Protein AF-A0A7S3X1X3-F1 (afdb_monomer_lite)

Secondary structure (DSSP, 8-state):
--EEEEE-HHHHTT--HHHHHHHHHHHHS-------------------------------------PPPPHHHHHHHHHHHHHHHHHT---GGGSPPP---HHHHTT---S--------EEEEE------------------------

Radius of gyration: 28.36 Å; chains: 1; bounding box: 82×68×71 Å

Structure (mmCIF, N/CA/C/O backbone):
data_AF-A0A7S3X1X3-F1
#
_entry.id   AF-A0A7S3X1X3-F1
#
loop_
_atom_site.group_PDB
_atom_site.id
_atom_site.type_symbol
_atom_site.label_atom_id
_atom_site.label_alt_id
_atom_site.label_comp_id
_atom_site.label_asym_id
_atom_site.label_entity_id
_atom_site.label_seq_id
_atom_site.pdbx_PDB_ins_code
_atom_site.Cartn_x
_atom_site.Cartn_y
_atom_site.Cartn_z
_atom_site.occupancy
_atom_site.B_iso_or_equiv
_atom_site.auth_seq_id
_atom_site.auth_comp_id
_atom_site.auth_asym_id
_atom_site.auth_atom_id
_atom_site.pdbx_PDB_model_num
ATOM 1 N N . GLY A 1 1 ? -0.782 -2.797 15.962 1.00 76.19 1 GLY A N 1
ATOM 2 C CA . GLY A 1 1 ? -1.444 -3.916 15.278 1.00 76.19 1 GLY A CA 1
ATOM 3 C C . GLY A 1 1 ? -0.713 -4.161 13.989 1.00 76.19 1 GLY A C 1
ATOM 4 O O . GLY A 1 1 ? -0.157 -3.206 13.452 1.00 76.19 1 GLY A O 1
ATOM 5 N N . ASP A 1 2 ? -0.702 -5.406 13.541 1.00 89.19 2 ASP A N 1
ATOM 6 C CA . ASP A 1 2 ? -0.019 -5.789 12.309 1.00 89.19 2 ASP A CA 1
ATOM 7 C C . ASP A 1 2 ? -0.880 -5.452 11.091 1.00 89.19 2 ASP A C 1
ATOM 9 O O . ASP A 1 2 ? -2.108 -5.338 11.184 1.00 89.19 2 ASP A O 1
ATOM 13 N N . LEU A 1 3 ? -0.229 -5.256 9.947 1.00 93.88 3 LEU A N 1
ATOM 14 C CA . LEU A 1 3 ? -0.880 -4.949 8.678 1.00 93.88 3 LEU A CA 1
ATOM 15 C C . LEU A 1 3 ? -0.598 -6.071 7.688 1.00 93.88 3 LEU A C 1
ATOM 17 O O . LEU A 1 3 ? 0.516 -6.584 7.617 1.00 93.88 3 LEU A O 1
ATOM 21 N N . LEU A 1 4 ? -1.621 -6.436 6.923 1.00 96.00 4 LEU A N 1
ATOM 22 C CA . LEU A 1 4 ? -1.526 -7.382 5.825 1.00 96.00 4 LEU A CA 1
ATOM 23 C C . LEU A 1 4 ? -1.731 -6.627 4.515 1.00 96.00 4 LEU A C 1
ATOM 25 O O . LEU A 1 4 ? -2.765 -5.983 4.322 1.00 96.00 4 LEU A O 1
ATOM 29 N N . VAL A 1 5 ? -0.758 -6.738 3.615 1.00 97.25 5 VAL A N 1
ATOM 30 C CA . VAL A 1 5 ? -0.846 -6.234 2.243 1.00 97.25 5 VAL A CA 1
ATOM 31 C C . VAL A 1 5 ? -0.929 -7.432 1.306 1.00 97.25 5 VAL A C 1
ATOM 33 O O . VAL A 1 5 ? -0.107 -8.342 1.378 1.00 97.25 5 VAL A O 1
ATOM 36 N N . LEU A 1 6 ? -1.934 -7.439 0.436 1.00 97.81 6 LEU A N 1
ATOM 37 C CA . LEU A 1 6 ? -2.088 -8.417 -0.638 1.00 97.81 6 LEU A CA 1
ATOM 38 C C . LEU A 1 6 ? -2.136 -7.648 -1.956 1.00 97.81 6 LEU A C 1
ATOM 40 O O . LEU A 1 6 ? -2.890 -6.684 -2.070 1.00 97.81 6 LEU A O 1
ATOM 44 N N . GLY A 1 7 ? -1.359 -8.070 -2.947 1.00 96.69 7 GLY A N 1
ATOM 45 C CA . GLY A 1 7 ? -1.312 -7.432 -4.262 1.00 96.69 7 GLY A CA 1
ATOM 46 C C . GLY A 1 7 ? -1.296 -8.445 -5.402 1.00 96.69 7 GLY A C 1
ATOM 47 O O . GLY A 1 7 ? -1.004 -9.621 -5.173 1.00 96.69 7 GLY A O 1
ATOM 48 N N . SER A 1 8 ? -1.623 -8.000 -6.618 1.00 95.75 8 SER A N 1
ATOM 49 C CA . SER A 1 8 ? -1.272 -8.732 -7.843 1.00 95.75 8 SER A CA 1
ATOM 50 C C . SER A 1 8 ? 0.235 -8.646 -8.118 1.00 95.75 8 SER A C 1
ATOM 52 O O . SER A 1 8 ? 0.945 -7.855 -7.497 1.00 95.75 8 SER A O 1
ATOM 54 N N . ASP A 1 9 ? 0.720 -9.463 -9.050 1.00 92.56 9 ASP A N 1
ATOM 55 C CA . ASP A 1 9 ? 2.093 -9.417 -9.574 1.00 92.56 9 ASP A CA 1
ATOM 56 C C . ASP A 1 9 ? 2.518 -8.001 -9.988 1.00 92.56 9 ASP A C 1
ATOM 58 O O . ASP A 1 9 ? 3.577 -7.539 -9.570 1.00 92.56 9 ASP A O 1
ATOM 62 N N . GLY A 1 10 ? 1.638 -7.257 -10.664 1.00 93.12 10 GLY A N 1
ATOM 63 C CA . GLY A 1 10 ? 1.896 -5.873 -11.066 1.00 93.12 10 GLY A CA 1
ATOM 64 C C . GLY A 1 10 ? 2.245 -4.917 -9.914 1.00 93.12 10 GLY A C 1
ATOM 65 O O . GLY A 1 10 ? 2.908 -3.909 -10.148 1.00 93.12 10 GLY A O 1
ATOM 66 N N . LEU A 1 11 ? 1.865 -5.214 -8.663 1.00 95.06 11 LEU A N 1
ATOM 67 C CA . LEU A 1 11 ? 2.331 -4.440 -7.506 1.00 95.06 11 LEU A CA 1
ATOM 68 C C . LEU A 1 11 ? 3.813 -4.719 -7.218 1.00 95.06 11 LEU A C 1
ATOM 70 O O . LEU A 1 11 ? 4.610 -3.790 -7.107 1.00 95.06 11 LEU A O 1
ATOM 74 N N . PHE A 1 12 ? 4.161 -5.997 -7.079 1.00 93.19 12 PHE A N 1
ATOM 75 C CA . PHE A 1 12 ? 5.476 -6.447 -6.615 1.00 93.19 12 PHE A CA 1
ATOM 76 C C . PHE A 1 12 ? 6.553 -6.374 -7.705 1.00 93.19 12 PHE A C 1
ATOM 78 O O . PHE A 1 12 ? 7.734 -6.259 -7.397 1.00 93.19 12 PHE A O 1
ATOM 85 N N . ASP A 1 13 ? 6.158 -6.358 -8.977 1.00 91.38 13 ASP A N 1
ATOM 86 C CA . ASP A 1 13 ? 7.075 -6.113 -10.092 1.00 91.38 13 ASP A CA 1
ATOM 87 C C . ASP A 1 13 ? 7.525 -4.641 -10.174 1.00 91.38 13 ASP A C 1
ATOM 89 O O . ASP A 1 13 ? 8.561 -4.325 -10.773 1.00 91.38 13 ASP A O 1
ATOM 93 N N . ASN A 1 14 ? 6.749 -3.725 -9.581 1.00 92.38 14 ASN A N 1
ATOM 94 C CA . ASN A 1 14 ? 6.946 -2.276 -9.685 1.00 92.38 14 ASN A CA 1
ATOM 95 C C . ASN A 1 14 ? 7.339 -1.596 -8.362 1.00 92.38 14 ASN A C 1
ATOM 97 O O . ASN A 1 14 ? 7.805 -0.454 -8.386 1.00 92.38 14 ASN A O 1
ATOM 101 N N . LEU A 1 15 ? 7.192 -2.270 -7.220 1.00 93.81 15 LEU A N 1
ATOM 102 C CA . LEU A 1 15 ? 7.581 -1.761 -5.902 1.00 93.81 15 LEU A CA 1
ATOM 103 C C . LEU A 1 15 ? 8.394 -2.794 -5.126 1.00 93.81 15 LEU A C 1
ATOM 105 O O . LEU A 1 15 ? 8.056 -3.974 -5.117 1.00 93.81 15 LEU A O 1
ATOM 109 N N . GLY A 1 16 ? 9.444 -2.326 -4.444 1.00 93.38 16 GLY A N 1
ATOM 110 C CA . GLY A 1 16 ? 10.167 -3.136 -3.468 1.00 93.38 16 GLY A CA 1
ATOM 111 C C . GLY A 1 16 ? 9.428 -3.216 -2.130 1.00 93.38 16 GLY A C 1
ATOM 112 O O . GLY A 1 16 ? 8.591 -2.367 -1.813 1.00 93.38 16 GLY A O 1
ATOM 113 N N . ASP A 1 17 ? 9.775 -4.210 -1.313 1.00 95.31 17 ASP A N 1
ATOM 114 C CA . ASP A 1 17 ? 9.197 -4.391 0.024 1.00 95.31 17 ASP A CA 1
ATOM 115 C C . ASP A 1 17 ? 9.431 -3.163 0.920 1.00 95.31 17 ASP A C 1
ATOM 117 O O . ASP A 1 17 ? 8.573 -2.800 1.728 1.00 95.31 17 ASP A O 1
ATOM 121 N N . GLU A 1 18 ? 10.578 -2.493 0.775 1.00 96.12 18 GLU A N 1
ATOM 122 C CA . GLU A 1 18 ? 10.895 -1.262 1.501 1.00 96.12 18 GLU A CA 1
ATOM 123 C C . GLU A 1 18 ? 9.932 -0.121 1.150 1.00 96.12 18 GLU A C 1
ATOM 125 O O . GLU A 1 18 ? 9.405 0.523 2.058 1.00 96.12 18 GLU A O 1
ATOM 130 N N . ASP A 1 19 ? 9.645 0.081 -0.140 1.00 95.88 19 ASP A N 1
ATOM 131 C CA . ASP A 1 19 ? 8.724 1.124 -0.608 1.00 95.88 19 ASP A CA 1
ATOM 132 C C . ASP A 1 19 ? 7.296 0.843 -0.121 1.00 95.88 19 ASP A C 1
ATOM 134 O O . ASP A 1 19 ? 6.594 1.742 0.348 1.00 95.88 19 ASP A O 1
ATOM 138 N N . ILE A 1 20 ? 6.865 -0.425 -0.191 1.00 96.50 20 ILE A N 1
ATOM 139 C CA . ILE A 1 20 ? 5.547 -0.852 0.291 1.00 96.50 20 ILE A CA 1
ATOM 140 C C . ILE A 1 20 ? 5.412 -0.548 1.787 1.00 96.50 20 ILE A C 1
ATOM 142 O O . ILE A 1 20 ? 4.408 0.034 2.208 1.00 96.50 20 ILE A O 1
ATOM 146 N N . ASN A 1 21 ? 6.422 -0.903 2.586 1.00 95.75 21 ASN A N 1
ATOM 147 C CA . ASN A 1 21 ? 6.425 -0.641 4.023 1.00 95.75 21 ASN A CA 1
ATOM 148 C C . ASN A 1 21 ? 6.399 0.860 4.329 1.00 95.75 21 ASN A C 1
ATOM 150 O O . ASN A 1 21 ? 5.573 1.290 5.133 1.00 95.75 21 ASN A O 1
ATOM 154 N N . GLU A 1 22 ? 7.235 1.664 3.668 1.00 95.31 22 GLU A N 1
ATOM 155 C CA . GLU A 1 22 ? 7.278 3.115 3.879 1.00 95.31 22 GLU A CA 1
ATOM 156 C C . GLU A 1 22 ? 5.924 3.770 3.573 1.00 95.31 22 GLU A C 1
ATOM 158 O O . GLU A 1 22 ? 5.405 4.544 4.383 1.00 95.31 22 GLU A O 1
ATOM 163 N N . ILE A 1 23 ? 5.304 3.417 2.443 1.00 96.38 23 ILE A N 1
ATOM 164 C CA . ILE A 1 23 ? 3.992 3.944 2.045 1.00 96.38 23 ILE A CA 1
ATOM 165 C C . ILE A 1 23 ? 2.921 3.551 3.069 1.00 96.38 23 ILE A C 1
ATOM 167 O O . ILE A 1 23 ? 2.124 4.388 3.508 1.00 96.38 23 ILE A O 1
ATOM 171 N N . VAL A 1 24 ? 2.883 2.280 3.472 1.00 95.69 24 VAL A N 1
ATOM 172 C CA . VAL A 1 24 ? 1.889 1.789 4.431 1.00 95.69 24 VAL A CA 1
ATOM 173 C C . VAL A 1 24 ? 2.066 2.458 5.791 1.00 95.69 24 VAL A C 1
ATOM 175 O O . VAL A 1 24 ? 1.077 2.917 6.370 1.00 95.69 24 VAL A O 1
ATOM 178 N N . GLU A 1 25 ? 3.297 2.577 6.287 1.00 93.06 25 GLU A N 1
ATOM 179 C CA . GLU A 1 25 ? 3.589 3.268 7.541 1.00 93.06 25 GLU A CA 1
ATOM 180 C C . GLU A 1 25 ? 3.213 4.749 7.468 1.00 93.06 25 GLU A C 1
ATOM 182 O O . GLU A 1 25 ? 2.528 5.235 8.364 1.00 93.06 25 GLU A O 1
ATOM 187 N N . ALA A 1 26 ? 3.543 5.460 6.389 1.00 93.19 26 ALA A N 1
ATOM 188 C CA . ALA A 1 26 ? 3.201 6.875 6.236 1.00 93.19 26 ALA A CA 1
ATOM 189 C C . ALA A 1 26 ? 1.683 7.141 6.295 1.00 93.19 26 ALA A C 1
ATOM 191 O O . ALA A 1 26 ? 1.244 8.189 6.777 1.00 93.19 26 ALA A O 1
ATOM 192 N N . HIS A 1 27 ? 0.865 6.192 5.833 1.00 93.94 27 HIS A N 1
ATOM 193 C CA . HIS A 1 27 ? -0.593 6.326 5.815 1.00 93.94 27 HIS A CA 1
ATOM 194 C C . HIS A 1 27 ? -1.304 5.701 7.026 1.00 93.94 27 HIS A C 1
ATOM 196 O O . HIS A 1 27 ? -2.417 6.129 7.361 1.00 93.94 27 HIS A O 1
ATOM 202 N N . CYS A 1 28 ? -0.684 4.722 7.691 1.00 91.69 28 CYS A N 1
ATOM 203 C CA . CYS A 1 28 ? -1.294 3.948 8.777 1.00 91.69 28 CYS A CA 1
ATOM 204 C C . CYS A 1 28 ? -0.651 4.172 10.152 1.00 91.69 28 CYS A C 1
ATOM 206 O O . CYS A 1 28 ? -1.265 3.798 11.154 1.00 91.69 28 CYS A O 1
ATOM 208 N N . ALA A 1 29 ? 0.533 4.788 10.244 1.00 83.75 29 ALA A N 1
ATOM 209 C CA . ALA A 1 29 ? 1.113 5.226 11.509 1.00 83.75 29 ALA A CA 1
ATOM 210 C C . ALA A 1 29 ? 0.227 6.340 12.076 1.00 83.75 29 ALA A C 1
ATOM 212 O O . ALA A 1 29 ? 0.310 7.506 11.691 1.00 83.75 29 ALA A O 1
ATOM 213 N N . GLY A 1 30 ? -0.714 5.931 12.927 1.00 65.19 30 GLY A N 1
ATOM 214 C CA . GLY A 1 30 ? -1.767 6.783 13.445 1.00 65.19 30 GLY A CA 1
ATOM 215 C C . GLY A 1 30 ? -1.230 8.088 14.019 1.00 65.19 30 GLY A C 1
ATOM 216 O O . GLY A 1 30 ? -0.373 8.096 14.903 1.00 65.19 30 GLY A O 1
ATOM 217 N N . ILE A 1 31 ? -1.822 9.184 13.543 1.00 55.19 31 ILE A N 1
ATOM 218 C CA . ILE A 1 31 ? -1.961 10.425 14.303 1.00 55.19 31 ILE A CA 1
ATOM 219 C C . ILE A 1 31 ? -2.447 10.024 15.706 1.00 55.19 31 ILE A C 1
ATOM 221 O O . ILE A 1 31 ? -3.361 9.196 15.799 1.00 55.19 31 ILE A O 1
ATOM 225 N N . PRO A 1 32 ? -1.824 10.536 16.782 1.00 53.06 32 PRO A N 1
ATOM 226 C CA . PRO A 1 32 ? -2.190 10.166 18.139 1.00 53.06 32 PRO A CA 1
ATOM 227 C C . PRO A 1 32 ? -3.693 10.342 18.322 1.00 53.06 32 PRO A C 1
ATOM 229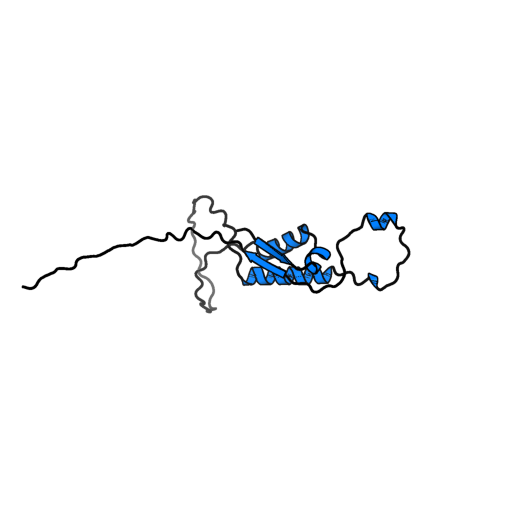 O O . PRO A 1 32 ? -4.262 11.353 17.908 1.00 53.06 32 PRO A O 1
ATOM 232 N N . VAL A 1 33 ? -4.322 9.333 18.924 1.00 51.03 33 VAL A N 1
ATOM 233 C CA . VAL A 1 33 ? -5.719 9.373 19.348 1.00 51.03 33 VAL A CA 1
ATOM 234 C C . VAL A 1 33 ? -5.802 10.427 20.450 1.00 51.03 33 VAL A C 1
ATOM 236 O O . VAL A 1 33 ? -5.713 10.113 21.633 1.00 51.03 33 VAL A O 1
ATOM 239 N N . VAL A 1 34 ? -5.871 11.707 20.076 1.00 55.56 34 VAL A N 1
ATOM 240 C CA . VAL A 1 34 ? -6.302 12.751 20.998 1.00 55.56 34 VAL A CA 1
ATOM 241 C C . VAL A 1 34 ? -7.726 12.349 21.330 1.00 55.56 34 VAL A C 1
ATOM 243 O O . VAL A 1 34 ? -8.570 12.275 20.439 1.00 55.56 34 VAL A O 1
ATOM 246 N N . GLY A 1 35 ? -7.942 11.936 22.577 1.00 52.59 35 GLY A N 1
ATOM 247 C CA . GLY A 1 35 ? -9.245 11.545 23.085 1.00 52.59 35 GLY A CA 1
ATOM 248 C C . GLY A 1 35 ? -10.218 12.702 22.920 1.00 52.59 35 GLY A C 1
ATOM 249 O O . GLY A 1 35 ? -10.348 13.543 23.799 1.00 52.59 35 GLY A O 1
ATOM 250 N N . GLU A 1 36 ? -10.880 12.744 21.777 1.00 45.91 36 GLU A N 1
ATOM 251 C CA . GLU A 1 36 ? -11.940 13.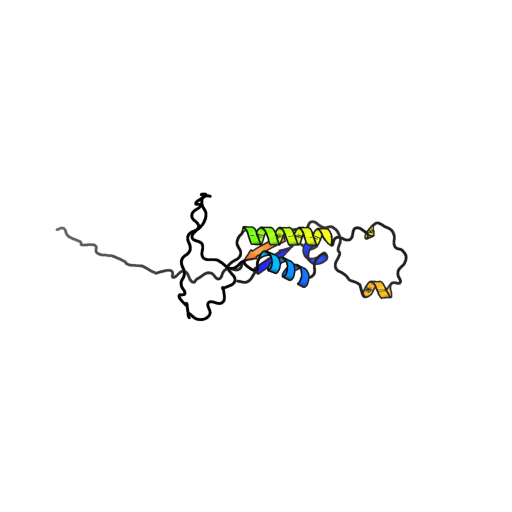678 21.469 1.00 45.91 36 GLU A CA 1
ATOM 252 C C . GLU A 1 36 ? -13.212 12.863 21.276 1.00 45.91 36 GLU A C 1
ATOM 254 O O . GLU A 1 36 ? -13.536 12.367 20.196 1.00 45.91 36 GLU A O 1
ATOM 259 N N . SER A 1 37 ? -13.953 12.750 22.377 1.00 51.84 37 SER A N 1
ATOM 260 C CA . SER A 1 37 ? -15.410 12.787 22.339 1.00 51.84 37 SER A CA 1
ATOM 261 C C . SER A 1 37 ? -15.837 14.082 21.640 1.00 51.84 37 SER A C 1
ATOM 263 O O . SER A 1 37 ? -16.201 15.049 22.299 1.00 51.84 37 SER A O 1
ATOM 265 N N . SER A 1 38 ? -15.755 14.125 20.314 1.00 47.81 38 SER A N 1
ATOM 266 C CA . SER A 1 38 ? -16.251 15.245 19.518 1.00 47.81 38 SER A CA 1
ATOM 267 C C . SER A 1 38 ? -17.536 14.805 18.834 1.00 47.81 38 SER A C 1
ATOM 269 O O . SER A 1 38 ? -17.588 14.419 17.667 1.00 47.81 38 SER A O 1
ATOM 271 N N . GLU A 1 39 ? -18.595 14.856 19.641 1.00 52.88 39 GLU A N 1
ATOM 272 C CA . GLU A 1 39 ? -19.921 15.245 19.183 1.00 52.88 39 GLU A CA 1
ATOM 273 C C . GLU A 1 39 ? -19.748 16.513 18.324 1.00 52.88 39 GLU A C 1
ATOM 275 O O . GLU A 1 39 ? -19.088 17.469 18.732 1.00 52.88 39 GLU A O 1
ATOM 280 N N . LEU A 1 40 ? -20.238 16.481 17.086 1.00 50.19 40 LEU A N 1
ATOM 281 C CA . LEU A 1 40 ? -20.136 17.574 16.119 1.00 50.19 40 LEU A CA 1
ATOM 282 C C . LEU A 1 40 ? -20.845 18.843 16.637 1.00 50.19 40 LEU A C 1
ATOM 284 O O . LEU A 1 40 ? -21.989 19.091 16.262 1.00 50.19 40 LEU A O 1
ATOM 288 N N . ASP A 1 41 ? -20.178 19.683 17.432 1.00 43.19 41 ASP A N 1
ATOM 289 C CA . ASP A 1 41 ? -20.631 21.055 17.693 1.00 43.19 41 ASP A CA 1
ATOM 290 C C . ASP A 1 41 ? -19.880 22.030 16.779 1.00 43.19 41 ASP A C 1
ATOM 292 O O . ASP A 1 41 ? -18.803 22.553 17.067 1.00 43.19 41 ASP A O 1
ATOM 296 N N . VAL A 1 42 ? -20.470 22.262 15.605 1.00 64.88 42 VAL A N 1
ATOM 297 C CA . VAL A 1 42 ? -20.118 23.391 14.743 1.00 64.88 42 VAL A CA 1
ATOM 298 C C . VAL A 1 42 ? -20.662 24.661 15.394 1.00 64.88 42 VAL A C 1
ATOM 300 O O . VAL A 1 42 ? -21.770 25.099 15.079 1.00 64.88 42 VAL A O 1
ATOM 303 N N . ARG A 1 43 ? -19.869 25.298 16.261 1.00 47.00 43 ARG A N 1
ATOM 304 C CA . ARG A 1 43 ? -20.054 26.713 16.617 1.00 47.00 43 ARG A CA 1
ATOM 305 C C . ARG A 1 43 ? -18.733 27.465 16.736 1.00 47.00 43 ARG A C 1
ATOM 307 O O . ARG A 1 43 ? -18.095 27.522 17.779 1.00 47.00 43 ARG A O 1
ATOM 314 N N . CYS A 1 44 ? -18.395 28.171 15.661 1.00 52.72 44 CYS A N 1
ATOM 315 C CA . CYS A 1 44 ? -17.525 29.338 15.728 1.00 52.72 44 CYS A CA 1
ATOM 316 C C . CYS A 1 44 ? -18.224 30.449 16.522 1.00 52.72 44 CYS A C 1
ATOM 318 O O . CYS A 1 44 ? -19.276 30.911 16.077 1.00 52.72 44 CYS A O 1
ATOM 320 N N . SER A 1 45 ? -17.628 30.918 17.625 1.00 56.62 45 SER A N 1
ATOM 321 C CA . SER A 1 45 ? -17.605 32.338 18.033 1.00 56.62 45 SER A CA 1
ATOM 322 C C . SER A 1 45 ? -16.797 32.571 19.316 1.00 56.62 45 SER A C 1
ATOM 324 O O . SER A 1 45 ? -17.146 32.037 20.362 1.00 56.62 45 SER A O 1
ATOM 326 N N . GLY A 1 46 ? -15.841 33.504 19.251 1.00 47.38 46 GLY A N 1
ATOM 327 C CA . GLY A 1 46 ? -15.547 34.411 20.370 1.00 47.38 46 GLY A CA 1
ATOM 328 C C . GLY A 1 46 ? -14.145 34.312 20.990 1.00 47.38 46 GLY A C 1
ATOM 329 O O . GLY A 1 46 ? -13.715 33.210 21.320 1.00 47.38 46 GLY A O 1
ATOM 330 N N . PRO A 1 47 ? -13.439 35.448 21.175 1.00 62.81 47 PRO A N 1
ATOM 331 C CA . PRO A 1 47 ? -12.103 35.470 21.750 1.00 62.81 47 PRO A CA 1
ATOM 332 C C . PRO A 1 47 ? -12.105 35.613 23.286 1.00 62.81 47 PRO A C 1
ATOM 334 O O . PRO A 1 47 ? -12.987 36.231 23.879 1.00 62.81 47 PRO A O 1
ATOM 337 N N . GLU A 1 48 ? -11.029 35.067 23.858 1.00 62.84 48 GLU A N 1
ATOM 338 C CA . GLU A 1 48 ? -10.305 35.425 25.087 1.00 62.84 48 GLU A CA 1
ATOM 339 C C . GLU A 1 48 ? -11.010 35.446 26.463 1.00 62.84 48 GLU A C 1
ATOM 341 O O . GLU A 1 48 ? -11.746 36.355 26.836 1.00 62.84 48 GLU A O 1
ATOM 346 N N . SER A 1 49 ? -10.603 34.495 27.316 1.00 53.62 49 SER A N 1
ATOM 347 C CA . SER A 1 49 ? -10.494 34.727 28.757 1.00 53.62 49 SER A CA 1
ATOM 348 C C . SER A 1 49 ? -9.302 33.963 29.337 1.00 53.62 49 SER A C 1
ATOM 350 O O . SER A 1 49 ? -9.166 32.751 29.190 1.00 5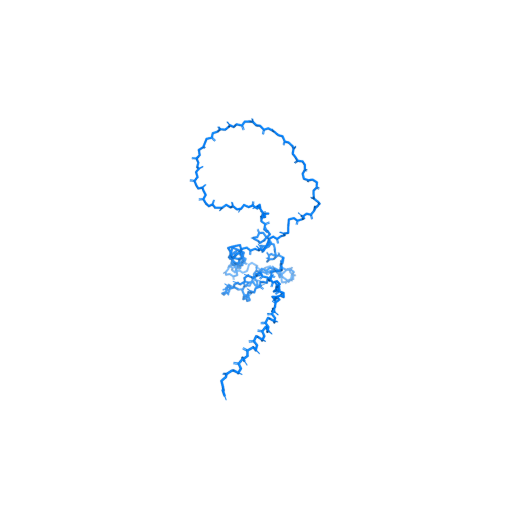3.62 49 SER A O 1
ATOM 352 N N . SER A 1 50 ? -8.402 34.724 29.950 1.00 71.94 50 SER A N 1
ATOM 353 C CA . SER A 1 50 ? -7.155 34.311 30.583 1.00 71.94 50 SER A CA 1
ATOM 354 C C . SER A 1 50 ? -7.383 33.687 31.965 1.00 71.94 50 SER A C 1
ATOM 356 O O . SER A 1 50 ? -7.942 34.349 32.841 1.00 71.94 50 SER A O 1
ATOM 358 N N . GLY A 1 51 ? -6.851 32.481 32.198 1.00 47.00 51 GLY A N 1
ATOM 359 C CA . GLY A 1 51 ? -6.762 31.874 33.532 1.00 47.00 51 GLY A CA 1
ATOM 360 C C . GLY A 1 51 ? -5.999 30.540 33.572 1.00 47.00 51 GLY A C 1
ATOM 361 O O . GLY A 1 51 ? -6.548 29.507 33.214 1.00 47.00 51 GLY A O 1
ATOM 362 N N . SER A 1 52 ? -4.744 30.578 34.040 1.00 56.03 52 SER A N 1
ATOM 363 C CA . SER A 1 52 ? -3.935 29.453 34.581 1.00 56.03 52 SER A CA 1
ATOM 364 C C . SER A 1 52 ? -4.609 28.807 35.825 1.00 56.03 52 SER A C 1
ATOM 366 O O . SER A 1 52 ? -5.466 29.490 36.388 1.00 56.03 52 SER A O 1
ATOM 368 N N . PRO A 1 53 ? -4.221 27.614 36.371 1.00 60.56 53 PRO A N 1
ATOM 369 C CA . PRO A 1 53 ? -2.875 27.016 36.338 1.00 60.56 53 PRO A CA 1
ATOM 370 C C . PRO A 1 53 ? -2.742 25.468 36.286 1.00 60.56 53 PRO A C 1
ATOM 372 O O . PRO A 1 53 ? -3.679 24.697 36.458 1.00 60.56 53 PRO A O 1
ATOM 375 N N . CYS A 1 54 ? -1.479 25.075 36.102 1.00 48.28 54 CYS A N 1
ATOM 376 C CA . CYS A 1 54 ? -0.798 23.812 36.384 1.00 48.28 54 CYS A CA 1
ATOM 377 C C . CYS A 1 54 ? -1.527 22.778 37.265 1.00 48.28 54 CYS A C 1
ATOM 379 O O . CYS A 1 54 ? -1.604 22.929 38.483 1.00 48.28 54 CYS A O 1
ATOM 381 N N . GLY A 1 55 ? -1.891 21.650 36.656 1.00 44.12 55 GLY A N 1
ATOM 382 C CA . GLY A 1 55 ? -1.953 20.348 37.315 1.00 44.12 55 GLY A CA 1
ATOM 383 C C . GLY A 1 55 ? -1.026 19.404 36.556 1.00 44.12 55 GLY A C 1
ATOM 384 O O . GLY A 1 55 ? -1.168 19.266 35.345 1.00 44.12 55 GLY A O 1
ATOM 385 N N . ALA A 1 56 ? -0.036 18.829 37.235 1.00 61.38 56 ALA A N 1
ATOM 386 C CA . ALA A 1 56 ? 0.847 17.825 36.656 1.00 61.38 56 ALA A CA 1
ATOM 387 C C . ALA A 1 56 ? 0.155 16.452 36.708 1.00 61.38 56 ALA A C 1
ATOM 389 O O . ALA A 1 56 ? -0.154 16.002 37.813 1.00 61.38 56 ALA A O 1
ATOM 390 N N . PRO A 1 57 ? -0.084 15.770 35.574 1.00 51.84 57 PRO A N 1
ATOM 391 C CA . PRO A 1 57 ? -0.306 14.337 35.589 1.00 51.84 57 PRO A CA 1
ATOM 392 C C . PRO A 1 57 ? 1.059 13.643 35.545 1.00 51.84 57 PRO A C 1
ATOM 394 O O . PRO A 1 57 ? 1.648 13.441 34.486 1.00 51.84 57 PRO A O 1
ATOM 397 N N . GLU A 1 58 ? 1.577 13.311 36.723 1.00 60.16 58 GLU A N 1
ATOM 398 C CA . GLU A 1 58 ? 2.580 12.257 36.873 1.00 60.16 58 GLU A CA 1
ATOM 399 C C . GLU A 1 58 ? 1.838 10.916 36.852 1.00 60.16 58 GLU A C 1
ATOM 401 O O . GLU A 1 58 ? 1.599 10.316 37.894 1.00 60.16 58 GLU A O 1
ATOM 406 N N . ASP A 1 59 ? 1.413 10.476 35.666 1.00 45.97 59 ASP A N 1
ATOM 407 C CA . ASP A 1 59 ? 1.000 9.090 35.460 1.00 45.97 59 ASP A CA 1
ATOM 408 C C . ASP A 1 59 ? 1.761 8.516 34.269 1.00 45.97 59 ASP A C 1
ATOM 410 O O . ASP A 1 59 ? 1.849 9.099 33.185 1.00 45.97 59 ASP A O 1
ATOM 414 N N . LEU A 1 60 ? 2.425 7.411 34.561 1.00 50.53 60 LEU A N 1
ATOM 415 C CA . LEU A 1 60 ? 3.490 6.811 33.789 1.00 50.53 60 LEU A CA 1
ATOM 416 C C . LEU A 1 60 ? 2.964 6.268 32.457 1.00 50.53 60 LEU A C 1
ATOM 418 O O . LEU A 1 60 ? 2.057 5.444 32.413 1.00 50.53 60 LEU A O 1
ATOM 422 N N . GLU A 1 61 ? 3.609 6.707 31.377 1.00 49.03 61 GLU A N 1
ATOM 423 C CA . GLU A 1 61 ? 3.903 5.903 30.187 1.00 49.03 61 GLU A CA 1
ATOM 424 C C . GLU A 1 61 ? 2.748 5.085 29.586 1.00 49.03 61 GLU A C 1
ATOM 426 O O . GLU A 1 61 ? 2.925 3.937 29.173 1.00 49.03 61 GLU A O 1
ATOM 431 N N . GLN A 1 62 ? 1.589 5.708 29.370 1.00 44.62 62 GLN A N 1
ATOM 432 C CA . GLN A 1 62 ? 0.809 5.341 28.189 1.00 44.62 62 GLN A CA 1
ATOM 433 C C . GLN A 1 62 ? 1.585 5.839 26.974 1.00 44.62 62 GLN A C 1
ATOM 435 O O . GLN A 1 62 ? 1.341 6.929 26.458 1.00 44.62 62 GLN A O 1
ATOM 440 N N . VAL A 1 63 ? 2.568 5.041 26.535 1.00 47.94 63 VA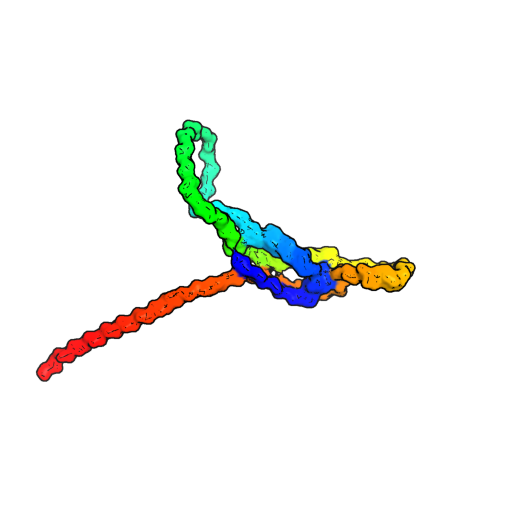L A N 1
ATOM 441 C CA . VAL A 1 63 ? 3.084 5.128 25.168 1.00 47.94 63 VAL A CA 1
ATOM 442 C C . VAL A 1 63 ? 1.832 5.174 24.300 1.00 47.94 63 VAL A C 1
ATOM 444 O O . VAL A 1 63 ? 1.052 4.226 24.404 1.00 47.94 63 VAL A O 1
ATOM 447 N N . PRO A 1 64 ? 1.564 6.262 23.549 1.00 54.03 64 PRO A N 1
ATOM 448 C CA . PRO A 1 64 ? 0.346 6.381 22.765 1.00 54.03 64 PRO A CA 1
ATOM 449 C C . PRO A 1 64 ? 0.302 5.163 21.857 1.00 54.03 64 PRO A C 1
ATOM 451 O O . PRO A 1 64 ? 1.074 5.052 20.901 1.00 54.03 64 PRO A O 1
ATOM 454 N N . GLY A 1 65 ? -0.520 4.190 22.252 1.00 55.25 65 GLY A N 1
ATOM 455 C CA . GLY A 1 65 ? -0.596 2.911 21.583 1.00 55.25 65 GLY A CA 1
ATOM 456 C C . GLY A 1 65 ? -0.976 3.240 20.161 1.00 55.25 65 GLY A C 1
ATOM 457 O O . GLY A 1 65 ? -1.978 3.925 19.958 1.00 55.25 65 GLY A O 1
ATOM 458 N N . ARG A 1 66 ? -0.132 2.849 19.197 1.00 66.88 66 ARG A N 1
ATOM 459 C CA . ARG A 1 66 ? -0.397 3.053 17.771 1.00 66.88 66 ARG A CA 1
ATOM 460 C C . ARG A 1 66 ? -1.833 2.599 17.521 1.00 66.88 66 ARG A C 1
ATOM 462 O O . ARG A 1 66 ? -2.117 1.400 17.588 1.00 66.88 66 ARG A O 1
ATOM 469 N N . GLY A 1 67 ? -2.731 3.571 17.353 1.00 78.19 67 GLY A N 1
ATOM 470 C CA . GLY A 1 67 ? -4.158 3.312 17.250 1.00 78.19 67 GLY A CA 1
ATOM 471 C C . GLY A 1 67 ? -4.408 2.364 16.088 1.00 78.19 67 GLY A C 1
ATOM 472 O O . GLY A 1 67 ? -3.652 2.360 15.113 1.00 78.19 67 GLY A O 1
ATOM 473 N N . ARG A 1 68 ? -5.450 1.533 16.185 1.00 86.31 68 ARG A N 1
ATOM 474 C CA . ARG A 1 68 ? -5.864 0.716 15.040 1.00 86.31 68 ARG A CA 1
ATOM 475 C C . ARG A 1 68 ? -6.156 1.664 13.869 1.00 86.31 68 ARG A C 1
ATOM 477 O O . ARG A 1 68 ? -6.920 2.613 14.065 1.00 86.31 68 ARG A O 1
ATOM 484 N N . PRO A 1 69 ? -5.556 1.455 12.685 1.00 91.56 69 PRO A N 1
ATOM 485 C CA . PRO A 1 69 ? -5.811 2.330 11.555 1.00 91.56 69 PRO A CA 1
ATOM 486 C C . PRO A 1 69 ? -7.285 2.243 11.164 1.00 91.56 69 PRO A C 1
ATOM 488 O O . PRO A 1 69 ? -7.906 1.179 11.176 1.00 91.56 69 PRO A O 1
ATOM 491 N N . THR A 1 70 ? -7.852 3.389 10.821 1.00 91.88 70 THR A N 1
ATOM 492 C CA . THR A 1 70 ? -9.226 3.486 10.334 1.00 91.88 70 THR A CA 1
ATOM 493 C C . THR A 1 70 ? -9.344 2.903 8.924 1.00 91.88 70 THR A C 1
ATOM 495 O O . THR A 1 70 ? -8.383 2.899 8.154 1.00 91.88 70 THR A O 1
ATOM 498 N N . VAL A 1 71 ? -10.554 2.491 8.529 1.00 93.25 71 VAL A N 1
ATOM 499 C CA . VAL A 1 71 ? -10.837 2.020 7.157 1.00 93.25 71 VAL A CA 1
ATOM 500 C C . VAL A 1 71 ? -10.412 3.055 6.107 1.00 93.25 71 VAL A C 1
ATOM 502 O O . VAL A 1 71 ? -9.890 2.699 5.054 1.00 93.25 71 VAL A O 1
ATOM 505 N N . GLN A 1 72 ? -10.575 4.350 6.401 1.00 94.38 72 GLN A N 1
ATOM 506 C CA . GLN A 1 72 ? -10.161 5.418 5.492 1.00 94.38 72 GLN A CA 1
ATOM 507 C C . GLN A 1 72 ? -8.635 5.495 5.332 1.00 94.38 72 GLN A C 1
ATOM 509 O O . GLN A 1 72 ? -8.162 5.754 4.228 1.00 94.38 72 GLN A O 1
ATOM 514 N N . GLN A 1 73 ? -7.864 5.273 6.401 1.00 94.44 73 GLN A N 1
ATOM 515 C CA . GLN A 1 73 ? -6.400 5.219 6.325 1.00 94.44 73 GLN A CA 1
ATOM 516 C C . GLN A 1 73 ? -5.934 4.026 5.491 1.00 94.44 73 GLN A C 1
ATOM 518 O O . GLN A 1 73 ? -5.123 4.211 4.588 1.00 94.44 73 GLN A O 1
ATOM 523 N N . LEU A 1 74 ? -6.518 2.844 5.711 1.00 95.94 74 LEU A N 1
ATOM 524 C CA . LEU A 1 74 ? -6.218 1.645 4.920 1.00 95.94 74 LEU A CA 1
ATOM 525 C C . LEU A 1 74 ? -6.526 1.857 3.429 1.00 95.94 74 LEU A C 1
ATOM 527 O O . LEU A 1 74 ? -5.706 1.536 2.574 1.00 95.94 74 LEU A O 1
ATOM 531 N N . ALA A 1 75 ? -7.667 2.476 3.106 1.00 96.69 75 ALA A N 1
ATOM 532 C CA . ALA A 1 75 ? -8.031 2.796 1.726 1.00 96.69 75 ALA A CA 1
ATOM 533 C C . ALA A 1 75 ? -7.072 3.810 1.074 1.00 96.69 75 ALA A C 1
ATOM 535 O O . ALA A 1 75 ? -6.764 3.697 -0.113 1.00 96.69 75 ALA A O 1
ATOM 536 N N . ARG A 1 76 ? -6.580 4.798 1.835 1.00 96.12 76 ARG A N 1
ATOM 537 C CA . ARG A 1 76 ? -5.564 5.746 1.349 1.00 96.12 76 ARG A CA 1
ATOM 538 C C . ARG A 1 76 ? -4.225 5.060 1.107 1.00 96.12 76 ARG A C 1
ATOM 540 O O . ARG A 1 76 ? -3.629 5.319 0.071 1.00 96.12 76 ARG A O 1
ATOM 547 N N . ALA A 1 77 ? -3.802 4.175 2.009 1.00 96.88 77 ALA A N 1
ATOM 548 C CA . ALA A 1 77 ? -2.593 3.378 1.832 1.00 96.88 77 ALA A CA 1
ATOM 549 C C . ALA A 1 77 ? -2.684 2.512 0.566 1.00 96.88 77 ALA A C 1
ATOM 551 O O . ALA A 1 77 ? -1.792 2.562 -0.271 1.00 96.88 77 ALA A O 1
ATOM 552 N N . ALA A 1 78 ? -3.801 1.801 0.369 1.00 98.00 78 ALA A N 1
ATOM 553 C CA . ALA A 1 78 ? -4.027 0.985 -0.826 1.00 98.00 78 ALA A CA 1
ATOM 554 C C . ALA A 1 78 ? -3.944 1.811 -2.118 1.00 98.00 78 ALA A C 1
ATOM 556 O O . ALA A 1 78 ? -3.285 1.414 -3.075 1.00 98.00 78 ALA A O 1
ATOM 557 N N . ARG A 1 79 ? -4.575 2.991 -2.136 1.00 97.62 79 ARG A N 1
ATOM 558 C CA . ARG A 1 79 ? -4.498 3.905 -3.279 1.00 97.62 79 ARG A CA 1
ATOM 559 C C . ARG A 1 79 ? -3.073 4.401 -3.528 1.00 97.62 79 ARG A C 1
ATOM 561 O O . ARG A 1 79 ? -2.646 4.410 -4.673 1.00 97.62 79 ARG A O 1
ATOM 568 N N . ALA A 1 80 ? -2.356 4.793 -2.478 1.00 97.31 80 ALA A N 1
ATOM 569 C CA . ALA A 1 80 ? -0.985 5.278 -2.593 1.00 97.31 80 ALA A CA 1
ATOM 570 C C . ALA A 1 80 ? -0.038 4.200 -3.140 1.00 97.31 80 ALA A C 1
ATOM 572 O O . ALA A 1 80 ? 0.813 4.513 -3.965 1.00 97.31 80 ALA A O 1
ATOM 573 N N . LEU A 1 81 ? -0.231 2.936 -2.750 1.00 97.38 81 LEU A N 1
ATOM 574 C CA . LEU A 1 81 ? 0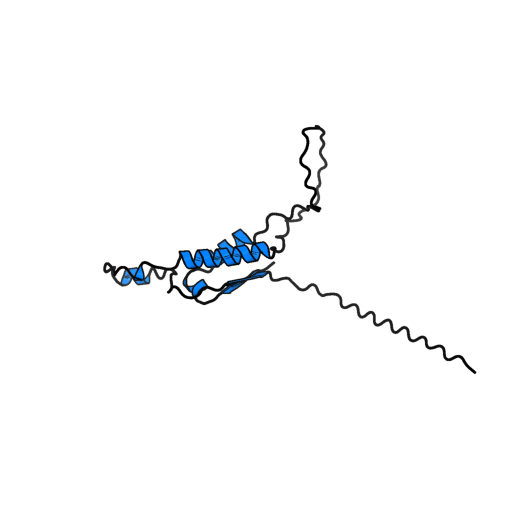.510 1.801 -3.306 1.00 97.38 81 LEU A CA 1
ATOM 575 C C . LEU A 1 81 ? 0.257 1.634 -4.810 1.00 97.38 81 LEU A C 1
ATOM 577 O O . LEU A 1 81 ? 1.203 1.467 -5.571 1.00 97.38 81 LEU A O 1
ATOM 581 N N . VAL A 1 82 ? -0.999 1.730 -5.257 1.00 96.81 82 VAL A N 1
ATOM 582 C CA . VAL A 1 82 ? -1.331 1.663 -6.691 1.00 96.81 82 VAL A CA 1
ATOM 583 C C . VAL A 1 82 ? -0.727 2.843 -7.454 1.00 96.81 82 VAL A C 1
ATOM 585 O O . VAL A 1 82 ? -0.099 2.641 -8.489 1.00 96.81 82 VAL A O 1
ATOM 588 N N . ASP A 1 83 ? -0.877 4.066 -6.938 1.00 95.88 83 ASP A N 1
ATOM 589 C CA . ASP A 1 83 ? -0.334 5.271 -7.572 1.00 95.88 83 ASP A CA 1
ATOM 590 C C . ASP A 1 83 ? 1.206 5.189 -7.687 1.00 95.88 83 ASP A C 1
ATOM 592 O O . ASP A 1 83 ? 1.766 5.532 -8.729 1.00 95.88 83 ASP A O 1
ATOM 596 N N . ALA A 1 84 ? 1.889 4.678 -6.654 1.00 95.06 84 ALA A N 1
ATOM 597 C CA . ALA A 1 84 ? 3.336 4.468 -6.661 1.00 95.06 84 ALA A CA 1
ATOM 598 C C . ALA A 1 84 ? 3.769 3.364 -7.639 1.00 95.06 84 ALA A C 1
ATOM 600 O O . ALA A 1 84 ? 4.727 3.555 -8.386 1.00 95.06 84 ALA A O 1
ATOM 601 N N . ALA A 1 85 ? 3.046 2.241 -7.689 1.00 93.62 85 ALA A N 1
ATOM 602 C CA . ALA A 1 85 ? 3.324 1.162 -8.634 1.00 93.62 85 ALA A CA 1
ATOM 603 C C . ALA A 1 85 ? 3.199 1.646 -10.085 1.00 93.62 85 ALA A C 1
ATOM 605 O O . ALA A 1 85 ? 4.113 1.440 -10.878 1.00 93.62 85 ALA A O 1
ATOM 606 N N . ILE A 1 86 ? 2.124 2.377 -10.410 1.00 92.25 86 ILE A N 1
ATOM 607 C CA . ILE A 1 86 ? 1.916 2.975 -11.738 1.00 92.25 86 ILE A CA 1
ATOM 608 C C . ILE A 1 86 ? 3.034 3.969 -12.077 1.00 92.25 86 ILE A C 1
ATOM 610 O O . ILE A 1 86 ? 3.505 3.999 -13.211 1.00 92.25 86 ILE A O 1
ATOM 614 N N . ALA A 1 87 ? 3.480 4.777 -11.111 1.00 91.12 87 ALA A N 1
ATOM 615 C CA . ALA A 1 87 ? 4.554 5.745 -11.327 1.00 91.12 87 ALA A CA 1
ATOM 616 C C . ALA A 1 87 ? 5.917 5.090 -11.618 1.00 91.12 87 ALA A C 1
ATOM 618 O O . ALA A 1 87 ? 6.744 5.697 -12.298 1.00 91.12 87 ALA A O 1
ATOM 619 N N . ASN A 1 88 ? 6.140 3.862 -11.141 1.00 90.25 88 ASN A N 1
ATOM 620 C CA . ASN A 1 88 ? 7.361 3.091 -11.386 1.00 90.25 88 ASN A CA 1
ATOM 621 C C . ASN A 1 88 ? 7.312 2.228 -12.656 1.00 90.25 88 ASN A C 1
ATOM 623 O O . ASN A 1 88 ? 8.318 1.606 -13.011 1.00 90.25 88 ASN A O 1
ATOM 627 N N . VAL A 1 89 ? 6.184 2.216 -13.374 1.00 90.00 89 VAL A N 1
ATOM 628 C CA . VAL A 1 89 ? 6.074 1.542 -14.671 1.00 90.00 89 VAL A CA 1
ATOM 629 C C . VAL A 1 89 ? 7.037 2.189 -15.665 1.00 90.00 89 VAL A C 1
ATOM 631 O O . VAL A 1 89 ? 6.963 3.383 -15.969 1.00 90.00 89 VAL A O 1
ATOM 634 N N . ARG A 1 90 ? 7.937 1.381 -16.230 1.00 78.75 90 ARG A N 1
ATOM 635 C CA . ARG A 1 90 ? 8.894 1.846 -17.239 1.00 78.75 90 ARG A CA 1
ATOM 636 C C . ARG A 1 90 ? 8.220 1.992 -18.591 1.00 78.75 90 ARG A C 1
ATOM 638 O O . ARG A 1 90 ? 8.004 1.014 -19.300 1.00 78.75 90 ARG A O 1
ATOM 645 N N . THR A 1 91 ? 7.949 3.229 -18.982 1.00 75.56 91 THR A N 1
ATOM 646 C CA . THR A 1 91 ? 7.460 3.535 -20.336 1.00 75.56 91 THR A CA 1
ATOM 647 C C . THR A 1 91 ? 8.591 3.604 -21.371 1.00 75.56 91 THR A C 1
ATOM 649 O O . THR A 1 91 ? 8.341 3.411 -22.561 1.00 75.56 91 THR A O 1
ATOM 652 N N . ASP A 1 92 ? 9.840 3.756 -20.917 1.00 65.31 92 ASP A N 1
ATOM 653 C CA . ASP A 1 92 ? 11.030 3.936 -21.765 1.00 65.31 92 ASP A CA 1
ATOM 654 C C . ASP A 1 92 ? 11.410 2.694 -22.592 1.00 65.31 92 ASP A C 1
ATOM 656 O O . ASP A 1 92 ? 12.204 2.791 -23.521 1.00 65.31 92 ASP A O 1
ATOM 660 N N . ALA A 1 93 ? 10.817 1.522 -22.328 1.00 59.84 93 ALA A N 1
ATOM 661 C CA . ALA A 1 93 ? 11.055 0.309 -23.122 1.00 59.84 93 ALA A CA 1
ATOM 662 C C . ALA A 1 93 ? 10.597 0.429 -24.596 1.00 59.84 93 ALA A C 1
ATOM 664 O O . ALA A 1 93 ? 10.902 -0.443 -25.412 1.00 59.84 93 ALA A O 1
ATOM 665 N N . LEU A 1 94 ? 9.859 1.489 -24.944 1.00 58.44 94 LEU A N 1
ATOM 666 C CA . LEU A 1 94 ? 9.386 1.767 -26.302 1.00 58.44 94 LEU A CA 1
ATOM 667 C C . LEU A 1 94 ? 10.317 2.680 -27.113 1.00 58.44 94 LEU A C 1
ATOM 669 O O . LEU A 1 94 ? 10.210 2.700 -28.342 1.00 58.44 94 LEU A O 1
ATOM 673 N N . GLU A 1 95 ? 11.235 3.406 -26.473 1.00 61.66 95 GLU A N 1
ATOM 674 C CA . GLU A 1 95 ? 12.239 4.212 -27.169 1.00 61.66 95 GLU A CA 1
ATOM 675 C C . GLU A 1 95 ? 13.520 3.375 -27.290 1.00 61.66 95 GLU A C 1
ATOM 677 O O . GLU A 1 95 ? 14.128 2.981 -26.302 1.00 61.66 95 GLU A O 1
ATOM 682 N N . GLY A 1 96 ? 13.856 2.981 -28.524 1.00 58.09 96 GLY A N 1
ATOM 683 C CA . GLY A 1 96 ? 14.848 1.941 -28.812 1.00 58.09 96 GLY A CA 1
ATOM 684 C C . GLY A 1 96 ? 16.203 2.143 -28.113 1.00 58.09 96 GLY A C 1
ATOM 685 O O . GLY A 1 96 ? 16.646 3.279 -27.951 1.00 58.09 96 GLY A O 1
ATOM 686 N N . PRO A 1 97 ? 16.883 1.049 -27.726 1.00 58.78 97 PRO A N 1
ATOM 687 C CA . PRO A 1 97 ? 18.056 1.116 -26.869 1.00 58.78 97 PRO A CA 1
ATOM 688 C C . PRO A 1 97 ? 19.203 1.846 -27.570 1.00 58.78 97 PRO A C 1
ATOM 690 O O . PRO A 1 97 ? 19.692 1.400 -28.609 1.00 58.78 97 PRO A O 1
ATOM 693 N N . GLU A 1 98 ? 19.698 2.924 -26.962 1.00 63.16 98 GLU A N 1
ATOM 694 C CA . GLU A 1 98 ? 21.126 3.205 -27.061 1.00 63.16 98 GLU A CA 1
ATOM 695 C C . GLU A 1 98 ? 21.830 2.006 -26.404 1.00 63.16 98 GLU A C 1
ATOM 697 O O . GLU A 1 98 ? 21.536 1.672 -25.257 1.00 63.16 98 GLU A O 1
ATOM 702 N N . GLU A 1 99 ? 22.652 1.271 -27.161 1.00 65.56 99 GLU A N 1
ATOM 703 C CA . GLU A 1 99 ? 23.331 0.046 -26.715 1.00 65.56 99 GLU A CA 1
ATOM 704 C C . GLU A 1 99 ? 24.215 0.313 -25.479 1.00 65.56 99 GLU A C 1
ATOM 706 O O . GLU A 1 99 ? 25.417 0.555 -25.598 1.00 65.56 99 GLU A O 1
ATOM 711 N N . GLU A 1 100 ? 23.652 0.246 -24.270 1.00 65.19 100 GLU A N 1
ATOM 712 C CA . GLU A 1 100 ? 24.452 0.103 -23.055 1.00 65.19 100 GLU A CA 1
ATOM 713 C C . GLU A 1 100 ? 25.002 -1.339 -22.975 1.00 65.19 100 GLU A C 1
ATOM 715 O O . GLU A 1 100 ? 24.298 -2.314 -23.270 1.00 65.19 100 GLU A O 1
ATOM 720 N N . PRO A 1 101 ? 26.279 -1.518 -22.594 1.00 69.31 101 PRO A N 1
ATOM 721 C CA . PRO A 1 101 ? 26.923 -2.823 -22.571 1.00 69.31 101 PRO A CA 1
ATOM 722 C C . PRO A 1 101 ? 26.290 -3.762 -21.528 1.00 69.31 101 PRO A C 1
ATOM 724 O O . PRO A 1 101 ? 26.111 -3.420 -20.360 1.00 69.31 101 PRO A O 1
ATOM 727 N N . SER A 1 102 ? 26.017 -5.004 -21.942 1.00 67.06 102 SER A N 1
ATOM 728 C CA . SER A 1 102 ? 25.196 -5.993 -21.212 1.00 67.06 102 SER A CA 1
ATOM 729 C C . SER A 1 102 ? 25.643 -6.352 -19.785 1.00 67.06 102 SER A C 1
ATOM 731 O O . SER A 1 102 ? 24.863 -6.931 -19.030 1.00 67.06 102 SER A O 1
ATOM 733 N N . TRP A 1 103 ? 26.874 -6.023 -19.386 1.00 71.69 103 TRP A N 1
ATOM 734 C CA . TRP A 1 103 ? 27.391 -6.301 -18.043 1.00 71.69 103 TRP A CA 1
ATOM 735 C C . TRP A 1 103 ? 26.992 -5.240 -17.001 1.00 71.69 103 TRP A C 1
ATOM 737 O O . TRP A 1 103 ? 26.948 -5.561 -15.812 1.00 71.69 103 TRP A O 1
ATOM 747 N N . GLU A 1 104 ? 26.668 -4.006 -17.411 1.00 67.56 104 GLU A N 1
ATOM 748 C CA . GLU A 1 104 ? 26.133 -2.972 -16.505 1.00 67.56 104 GLU A CA 1
ATOM 749 C C . GLU A 1 104 ? 24.626 -3.140 -16.280 1.00 67.56 104 GLU A C 1
ATOM 751 O O . GLU A 1 104 ? 24.138 -2.901 -15.172 1.00 67.56 104 GLU A O 1
ATOM 756 N N . ALA A 1 105 ? 23.907 -3.650 -17.285 1.00 62.22 105 ALA A N 1
ATOM 757 C CA . ALA A 1 105 ? 22.474 -3.929 -17.209 1.00 62.22 105 ALA A CA 1
ATOM 758 C C . ALA A 1 105 ? 22.125 -4.949 -16.107 1.00 62.22 105 ALA A C 1
ATOM 760 O O . ALA A 1 105 ? 21.181 -4.742 -15.350 1.00 62.22 105 ALA A O 1
ATOM 761 N N . ALA A 1 106 ? 22.941 -5.996 -15.932 1.00 61.41 106 ALA A N 1
ATOM 762 C CA . ALA A 1 106 ? 22.711 -7.044 -14.930 1.00 61.41 106 ALA A CA 1
ATOM 763 C C . ALA A 1 106 ? 22.852 -6.567 -13.469 1.00 61.41 106 ALA A C 1
ATOM 765 O O . ALA A 1 106 ? 22.381 -7.230 -12.553 1.00 61.41 106 ALA A O 1
ATOM 766 N N . ARG A 1 107 ? 23.506 -5.422 -13.219 1.00 61.59 107 ARG A N 1
ATOM 767 C CA . ARG A 1 107 ? 23.598 -4.824 -11.872 1.00 61.59 107 ARG A CA 1
ATOM 768 C C . ARG A 1 107 ? 22.454 -3.861 -11.560 1.00 61.59 107 ARG A C 1
ATOM 770 O O . ARG A 1 107 ? 22.328 -3.427 -10.418 1.00 61.59 107 ARG A O 1
ATOM 777 N N . ARG A 1 108 ? 21.650 -3.511 -12.565 1.00 60.78 108 ARG A N 1
ATOM 778 C CA . ARG A 1 108 ? 20.478 -2.641 -12.456 1.00 60.78 108 ARG A CA 1
ATOM 779 C C . ARG A 1 108 ? 19.204 -3.413 -12.788 1.00 60.78 108 ARG A C 1
ATOM 781 O O . ARG A 1 108 ? 18.332 -2.867 -13.464 1.00 60.78 108 ARG A O 1
ATOM 788 N N . GLU A 1 109 ? 19.046 -4.628 -12.258 1.00 59.75 109 GLU A N 1
ATOM 789 C CA . GLU A 1 109 ? 17.708 -5.193 -12.018 1.00 59.75 109 GLU A CA 1
ATOM 790 C C . GLU A 1 109 ? 17.001 -4.314 -10.975 1.00 59.75 109 GLU A C 1
ATOM 792 O O . GLU A 1 109 ? 16.833 -4.647 -9.810 1.00 59.75 109 GLU A O 1
ATOM 797 N N . LYS A 1 110 ? 16.693 -3.085 -11.381 1.00 60.84 110 LYS A N 1
ATOM 798 C CA . LYS A 1 110 ? 15.775 -2.207 -10.693 1.00 60.84 110 LYS A CA 1
ATOM 799 C C . LYS A 1 110 ? 14.376 -2.796 -10.928 1.00 60.84 110 LYS A C 1
ATOM 801 O O . LYS A 1 110 ? 14.129 -3.274 -12.043 1.00 60.84 110 LYS A O 1
ATOM 806 N N . PRO A 1 111 ? 13.467 -2.694 -9.955 1.00 59.81 111 PRO A N 1
ATOM 807 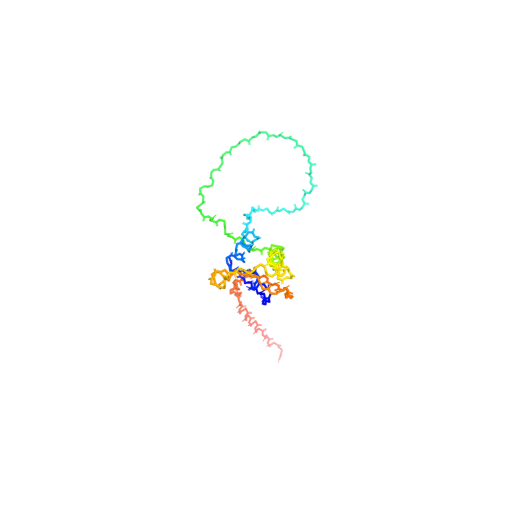C CA . PRO A 1 111 ? 12.048 -2.950 -10.181 1.00 59.81 111 PRO A CA 1
ATOM 808 C C . PRO A 1 111 ? 11.523 -2.057 -11.321 1.00 59.81 111 PRO A C 1
ATOM 810 O O . PRO A 1 111 ? 12.109 -1.010 -11.640 1.00 59.81 111 PRO A O 1
ATOM 813 N N . GLY A 1 112 ? 10.492 -2.521 -12.013 1.00 57.41 112 GLY A N 1
ATOM 814 C CA . GLY A 1 112 ? 9.986 -1.921 -13.247 1.00 57.41 112 GLY A CA 1
ATOM 815 C C . GLY A 1 112 ? 9.637 -3.002 -14.258 1.00 57.41 112 GLY A C 1
ATOM 816 O O . GLY A 1 112 ? 10.361 -3.188 -15.241 1.00 57.41 112 GLY A O 1
ATOM 817 N N . GLY A 1 113 ? 8.571 -3.740 -13.952 1.00 65.56 113 GLY A N 1
ATOM 818 C CA . GLY A 1 113 ? 7.974 -4.740 -14.826 1.00 65.56 113 GLY A CA 1
ATOM 819 C C . GLY A 1 113 ? 7.077 -4.125 -15.898 1.00 65.56 113 GLY A C 1
ATOM 820 O O . GLY A 1 113 ? 6.985 -2.906 -16.062 1.00 65.56 113 GLY A O 1
ATOM 821 N N . ASN A 1 114 ? 6.428 -4.999 -16.665 1.00 72.12 114 ASN A N 1
ATOM 822 C CA . ASN A 1 114 ? 5.421 -4.610 -17.644 1.00 72.12 114 ASN A CA 1
ATOM 823 C C . ASN A 1 114 ? 4.209 -3.958 -16.946 1.00 72.12 114 ASN A C 1
ATOM 825 O O . ASN A 1 114 ? 3.938 -4.207 -15.772 1.00 72.12 114 ASN A O 1
ATOM 829 N N . ALA A 1 115 ? 3.487 -3.102 -17.669 1.00 71.19 115 ALA A N 1
ATOM 830 C CA . ALA A 1 115 ? 2.305 -2.412 -17.160 1.00 71.19 115 ALA A CA 1
ATOM 831 C C . ALA A 1 115 ? 1.102 -3.372 -17.082 1.00 71.19 115 ALA A C 1
ATOM 833 O O . ALA A 1 115 ? 0.226 -3.337 -17.946 1.00 71.19 115 ALA A O 1
ATOM 834 N N . ASP A 1 116 ? 1.082 -4.254 -16.086 1.00 81.94 116 ASP A N 1
ATOM 835 C CA . ASP A 1 116 ? -0.026 -5.177 -15.825 1.00 81.94 116 ASP A CA 1
ATOM 836 C C . ASP A 1 116 ? -1.053 -4.589 -14.839 1.00 81.94 116 ASP A C 1
ATOM 838 O O . ASP A 1 116 ? -0.781 -3.642 -14.089 1.00 81.94 116 ASP A O 1
ATOM 842 N N . ASP A 1 117 ? -2.272 -5.140 -14.852 1.00 92.38 117 ASP A N 1
ATOM 843 C CA . ASP A 1 117 ? -3.365 -4.703 -13.979 1.00 92.38 117 ASP A CA 1
ATOM 844 C C . ASP A 1 117 ? -2.945 -4.780 -12.494 1.00 92.38 117 ASP A C 1
ATOM 846 O O . ASP A 1 117 ? -2.761 -5.854 -11.912 1.00 92.38 117 ASP A O 1
ATOM 850 N N . THR A 1 118 ? -2.812 -3.623 -11.840 1.00 94.19 118 THR A N 1
ATOM 851 C CA . THR A 1 118 ? -2.419 -3.543 -10.424 1.00 94.19 118 THR A CA 1
ATOM 852 C C . THR A 1 118 ? -3.646 -3.561 -9.513 1.00 94.19 118 THR A C 1
ATOM 854 O O . THR A 1 118 ? -4.488 -2.664 -9.562 1.00 94.19 118 THR A O 1
ATOM 857 N N . THR A 1 119 ? -3.741 -4.563 -8.636 1.00 96.06 119 THR A N 1
ATOM 858 C CA . THR A 1 119 ? -4.762 -4.653 -7.577 1.00 96.06 119 THR A CA 1
ATOM 859 C C . THR A 1 119 ? -4.085 -4.754 -6.217 1.00 96.06 119 THR A C 1
ATOM 861 O O . THR A 1 119 ? -3.122 -5.499 -6.075 1.00 96.06 119 THR A O 1
ATOM 864 N N . VAL A 1 120 ? -4.601 -4.038 -5.210 1.00 97.81 120 VAL A N 1
ATOM 865 C CA . VAL A 1 120 ? -4.056 -4.025 -3.841 1.00 97.81 120 VAL A CA 1
ATOM 866 C C . VAL A 1 120 ? -5.177 -4.078 -2.804 1.00 97.81 120 VAL A C 1
ATOM 868 O O . VAL A 1 120 ? -6.180 -3.372 -2.919 1.00 97.81 120 VAL A O 1
ATOM 871 N N . LEU A 1 121 ? -4.982 -4.877 -1.758 1.00 97.75 121 LEU A N 1
ATOM 872 C CA . LEU A 1 121 ? -5.794 -4.928 -0.546 1.00 97.75 121 LEU A CA 1
ATOM 873 C C . LEU A 1 121 ? -4.895 -4.668 0.664 1.00 97.75 121 LEU A C 1
ATOM 875 O O . LEU A 1 121 ? -3.869 -5.324 0.831 1.00 97.75 121 LEU A O 1
ATOM 879 N N . VAL A 1 122 ? -5.305 -3.738 1.527 1.00 97.38 122 VAL A N 1
ATOM 880 C CA . VAL A 1 122 ? -4.615 -3.434 2.787 1.00 97.38 122 VAL A CA 1
ATOM 881 C C . VAL A 1 122 ? -5.586 -3.674 3.934 1.00 97.38 122 VAL A C 1
ATOM 883 O O . VAL A 1 122 ? -6.668 -3.085 3.974 1.00 97.38 122 VAL A O 1
ATOM 886 N N . ALA A 1 123 ? -5.204 -4.543 4.864 1.00 96.19 123 ALA A N 1
ATOM 887 C CA . ALA A 1 123 ? -6.019 -4.924 6.007 1.00 96.19 123 ALA A CA 1
ATOM 888 C C . ALA A 1 123 ? -5.242 -4.758 7.315 1.00 96.19 123 ALA A C 1
ATOM 890 O O . ALA A 1 123 ? -4.037 -4.989 7.373 1.00 96.19 123 ALA A O 1
ATOM 891 N N . ALA A 1 124 ? -5.952 -4.381 8.377 1.00 93.88 124 ALA A N 1
ATOM 892 C CA . ALA A 1 124 ? -5.409 -4.398 9.728 1.00 93.88 124 ALA A CA 1
ATOM 893 C C . ALA A 1 124 ? -5.744 -5.727 10.402 1.00 93.88 124 ALA A C 1
ATOM 895 O O . ALA A 1 124 ? -6.911 -6.121 10.450 1.00 93.88 124 ALA A O 1
ATOM 896 N N . ILE A 1 125 ? -4.728 -6.396 10.941 1.00 92.12 125 ILE A N 1
ATOM 897 C CA . ILE A 1 125 ? -4.907 -7.602 11.738 1.00 92.12 125 ILE A CA 1
ATOM 898 C C . ILE A 1 125 ? -5.306 -7.164 13.144 1.00 92.12 125 ILE A C 1
ATOM 900 O O . ILE A 1 125 ? -4.593 -6.436 13.842 1.00 92.12 125 ILE A O 1
ATOM 904 N N . VAL A 1 126 ? -6.500 -7.592 13.531 1.00 87.94 126 VAL A N 1
ATOM 905 C CA . VAL A 1 126 ? -7.077 -7.368 14.846 1.00 87.94 126 VAL A CA 1
ATOM 906 C C . VAL A 1 126 ? -7.056 -8.700 15.571 1.00 87.94 126 VAL A C 1
ATOM 908 O O . VAL A 1 126 ? -7.663 -9.659 15.100 1.00 87.94 126 VAL A O 1
ATOM 911 N N . GLU A 1 127 ? -6.374 -8.755 16.712 1.00 84.56 127 GLU A N 1
ATOM 912 C CA . GLU A 1 127 ? -6.527 -9.880 17.629 1.00 84.56 127 GLU A CA 1
ATOM 913 C C . GLU A 1 127 ? -8.004 -9.959 18.023 1.00 84.56 127 GLU A C 1
ATOM 915 O O . GLU A 1 127 ? -8.572 -8.981 18.532 1.00 84.56 127 GLU A O 1
ATOM 920 N N . ALA A 1 128 ? -8.634 -11.094 17.713 1.00 80.19 128 ALA A N 1
ATOM 921 C CA . ALA A 1 128 ? -9.931 -11.422 18.272 1.00 80.19 128 ALA A CA 1
ATOM 922 C C . ALA A 1 128 ? -9.708 -11.517 19.779 1.00 80.19 128 ALA A C 1
ATOM 924 O O . ALA A 1 128 ? -8.949 -12.373 20.234 1.00 80.19 128 ALA A O 1
ATOM 925 N N . GLY A 1 129 ? -10.297 -10.592 20.539 1.00 73.75 129 GLY A N 1
ATOM 926 C CA . GLY A 1 129 ? -10.419 -10.824 21.969 1.00 73.75 129 GLY A CA 1
ATOM 927 C C . GLY A 1 129 ? -11.120 -12.164 22.128 1.00 73.75 129 GLY A C 1
ATOM 928 O O . GLY A 1 129 ? -12.022 -12.465 21.348 1.00 73.75 129 GLY A O 1
ATOM 929 N N . GLU A 1 130 ? -10.669 -12.988 23.066 1.00 65.88 130 GLU A N 1
ATOM 930 C CA . GLU A 1 130 ? -11.457 -14.130 23.509 1.00 65.88 130 GLU A CA 1
ATOM 931 C C . GLU A 1 130 ? -12.765 -13.537 24.041 1.00 65.88 130 GLU A C 1
ATOM 933 O O . GLU A 1 130 ? -12.826 -13.062 25.177 1.00 65.88 130 GLU A O 1
ATOM 938 N N . ASP A 1 131 ? -13.772 -13.433 23.169 1.00 57.66 131 ASP A N 1
ATOM 939 C CA . ASP A 1 131 ? -15.133 -13.131 23.562 1.00 57.66 131 ASP A CA 1
ATOM 940 C C . ASP A 1 131 ? -15.438 -14.204 24.591 1.00 57.66 131 ASP A C 1
ATOM 942 O O . ASP A 1 131 ? -15.433 -15.396 24.289 1.00 57.66 131 ASP A O 1
ATOM 946 N N . SER A 1 132 ? -15.523 -13.790 25.850 1.00 59.66 132 SER A N 1
ATOM 947 C CA . SER A 1 132 ? -15.835 -14.690 26.939 1.00 59.66 132 SER A CA 1
ATOM 948 C C . SER A 1 132 ? -17.261 -15.154 26.662 1.00 59.66 132 SER A C 1
ATOM 950 O O . SER A 1 132 ? -18.215 -14.471 27.032 1.00 59.66 132 SER A O 1
ATOM 952 N N . ASP A 1 133 ? -17.384 -16.253 25.915 1.00 61.84 133 ASP A N 1
ATOM 953 C CA . ASP A 1 133 ? -18.592 -17.039 25.730 1.00 61.84 133 ASP A CA 1
ATOM 954 C C . ASP A 1 133 ? -18.979 -17.504 27.131 1.00 61.84 133 ASP A C 1
ATOM 956 O O . ASP A 1 133 ? -18.572 -18.555 27.624 1.00 61.84 133 ASP A O 1
ATOM 960 N N . GLY A 1 134 ? -19.668 -16.619 27.846 1.00 59.91 134 GLY A N 1
ATOM 961 C CA . GLY A 1 134 ? -20.291 -16.927 29.107 1.00 59.91 134 GLY A CA 1
ATOM 962 C C . GLY A 1 134 ? -21.357 -17.962 28.816 1.00 59.91 134 GLY A C 1
ATOM 963 O O . GLY A 1 134 ? -22.454 -17.608 28.388 1.00 59.91 134 GLY A O 1
ATOM 964 N N . ASP A 1 135 ? -21.010 -19.227 29.046 1.00 60.66 135 ASP A N 1
ATOM 965 C CA . ASP A 1 135 ? -21.926 -20.331 29.306 1.00 60.66 135 ASP A CA 1
ATOM 966 C C . ASP A 1 135 ? -22.826 -19.959 30.502 1.00 60.66 135 ASP A C 1
ATOM 968 O O . ASP A 1 135 ? -22.694 -20.480 31.609 1.00 60.66 135 ASP A O 1
ATOM 972 N N . ASP A 1 136 ? -23.760 -19.028 30.305 1.00 62.84 136 ASP A N 1
ATOM 973 C CA . ASP A 1 136 ? -24.875 -18.780 31.214 1.00 62.84 136 ASP A CA 1
ATOM 974 C C . ASP A 1 136 ? -25.976 -19.809 30.903 1.00 62.84 136 ASP A C 1
ATOM 976 O O . ASP A 1 136 ? -27.118 -19.495 30.570 1.00 62.84 136 ASP A O 1
ATOM 980 N N . GLU A 1 137 ? -25.618 -21.094 30.997 1.00 65.19 137 GLU A N 1
ATOM 981 C CA . GLU A 1 137 ? -26.561 -22.213 31.099 1.00 65.19 137 GLU A CA 1
ATOM 982 C C . GLU A 1 137 ? -27.180 -22.204 32.509 1.00 65.19 137 GLU A C 1
ATOM 984 O O . GLU A 1 137 ? -27.076 -23.145 33.298 1.00 65.19 137 GLU A O 1
ATOM 989 N N . SER A 1 138 ? -27.860 -21.108 32.848 1.00 69.69 138 SER A N 1
ATOM 990 C CA . SER A 1 138 ? -28.758 -21.030 33.994 1.00 69.69 138 SER A CA 1
ATOM 991 C C . SER A 1 138 ? -30.026 -21.830 33.674 1.00 69.69 138 SER A C 1
ATOM 993 O O . SER A 1 138 ? -31.092 -21.271 33.402 1.00 69.69 138 SER A O 1
ATOM 995 N N . MET A 1 139 ? -29.924 -23.165 33.699 1.00 66.31 139 MET A N 1
ATOM 996 C CA . MET A 1 139 ? -31.072 -24.072 33.648 1.00 66.31 139 MET A CA 1
ATOM 997 C C . MET A 1 139 ? -31.947 -23.871 34.890 1.00 66.31 139 MET A C 1
ATOM 999 O O . MET A 1 139 ? -31.860 -24.587 35.887 1.00 66.31 139 MET A O 1
ATOM 1003 N N . SER A 1 140 ? -32.837 -22.886 34.806 1.00 64.19 140 SER A N 1
ATOM 1004 C CA . SER A 1 140 ? -33.917 -22.638 35.758 1.00 64.19 140 SER A CA 1
ATOM 1005 C C . SER A 1 140 ? -35.027 -23.667 35.531 1.00 64.19 140 SER A C 1
ATOM 1007 O O . SER A 1 140 ? -36.115 -23.356 35.056 1.00 64.19 140 SER A O 1
ATOM 1009 N N . GLY A 1 141 ? -34.723 -24.934 35.808 1.00 63.69 141 GLY A N 1
ATOM 1010 C CA . GLY A 1 141 ? -35.669 -26.042 35.754 1.00 63.69 141 GLY A CA 1
ATOM 1011 C C . GLY A 1 141 ? -36.474 -26.168 37.046 1.00 63.69 141 GLY A C 1
ATOM 1012 O O . GLY A 1 141 ? -36.366 -27.184 37.725 1.00 63.69 141 GLY A O 1
ATOM 1013 N N . GLU A 1 142 ? -37.281 -25.164 37.395 1.00 68.56 142 GLU A N 1
ATOM 1014 C CA . GLU A 1 142 ? -38.299 -25.292 38.447 1.00 68.56 142 GLU A CA 1
ATOM 1015 C C . GLU A 1 142 ? -39.661 -25.556 37.792 1.00 68.56 142 GLU A C 1
ATOM 1017 O O . GLU A 1 142 ? -40.402 -24.640 37.443 1.00 68.56 142 GLU A O 1
ATOM 1022 N N . VAL A 1 143 ? -39.994 -26.833 37.583 1.00 69.25 143 VAL A N 1
ATOM 1023 C CA . VAL A 1 143 ? -41.344 -27.241 37.168 1.00 69.25 143 VAL A CA 1
ATOM 1024 C C . VAL A 1 143 ? -42.063 -27.787 38.396 1.00 69.25 143 VAL A C 1
ATOM 1026 O O . VAL A 1 143 ? -41.964 -28.967 38.735 1.00 69.25 143 VAL A O 1
ATOM 1029 N N . ALA A 1 144 ? -42.769 -26.902 39.096 1.00 64.44 144 ALA A N 1
ATOM 1030 C CA . ALA A 1 144 ? -43.683 -27.265 40.167 1.00 64.44 144 ALA A CA 1
ATOM 1031 C C . ALA A 1 144 ? -44.870 -28.057 39.588 1.00 64.44 144 ALA A C 1
ATOM 1033 O O . ALA A 1 144 ? -45.819 -27.495 39.043 1.00 64.44 144 ALA A O 1
ATOM 1034 N N . LEU A 1 145 ? -44.819 -29.383 39.708 1.00 70.00 145 LEU A N 1
ATOM 1035 C CA . LEU A 1 145 ? -45.976 -30.255 39.519 1.00 70.00 145 LEU A CA 1
ATOM 1036 C C . LEU A 1 145 ? -46.867 -30.152 40.762 1.00 70.00 145 LEU A C 1
ATOM 1038 O O . LEU A 1 145 ? -46.667 -30.838 41.762 1.00 70.00 145 LEU A O 1
ATOM 1042 N N . GLN A 1 146 ? -47.851 -29.263 40.684 1.00 66.62 146 GLN A N 1
ATOM 1043 C CA . GLN A 1 146 ? -48.996 -29.219 41.581 1.00 66.62 146 GLN A CA 1
ATOM 1044 C C . GLN A 1 146 ? -50.257 -29.554 40.774 1.00 66.62 146 GLN A C 1
ATOM 1046 O O . GLN A 1 146 ? -50.350 -29.158 39.615 1.00 66.62 146 GLN A O 1
ATOM 1051 N N . MET A 1 147 ? -51.212 -30.228 41.428 1.00 64.62 147 MET A N 1
ATOM 1052 C CA . MET A 1 147 ? -52.517 -30.751 40.958 1.00 64.62 147 MET A CA 1
ATOM 1053 C C . MET A 1 147 ? -52.468 -32.255 40.622 1.00 64.62 147 MET A C 1
ATOM 1055 O O . MET A 1 147 ? -51.787 -32.656 39.689 1.00 64.62 147 MET A O 1
ATOM 1059 N N . GLY A 1 148 ? -53.163 -33.150 41.324 1.00 61.22 148 GLY A N 1
ATOM 1060 C CA . GLY A 1 148 ? -54.121 -33.036 42.427 1.00 61.22 148 GLY A CA 1
ATOM 1061 C C . GLY A 1 148 ? -54.494 -34.427 42.937 1.00 61.22 148 GLY A C 1
ATOM 1062 O O . GLY A 1 148 ? -54.050 -35.419 42.315 1.00 61.22 148 GLY A O 1
#

InterPro domains:
  IPR036457 PPM-type phosphatase-like domain superfamily [G3DSA:3.60.40.10] (1-131)
  IPR036457 PPM-type phosphatase-like domain superfamily [SSF81606] (1-124)

Sequence (148 aa):
GDLLVLGSDGLFDNLGDEDINEIVEAHCAGIPVVGESSELDVRCSGPESSGSPCGAPEDLEQVPGRGRPTVQQLARAARALVDAAIANVRTDALEGPEEEPSWEAARREKPGGNADDTTVLVAAIVEAGEDSDGDDESMSGEVALQMG

Foldseek 3Di:
DDKDKDKDPLLPLQDPPVRLVVLLCVLQQDDQCPPDPDPPDPDDDDDDDDDDDDDDPPDDDPPRPRDGGDPVSQVSSQVVSVVSSVVSADPCVPPDDPDDDPVVVVVPPDRHDHNDDMGMGMDTDDPDDPPPPPPPVVPPPDDDDDDD

pLDDT: mean 74.43, std 17.89, range [43.19, 98.0]

Organism: NCBI:txid141414